Protein AF-A0A2D6L5I8-F1 (afdb_monomer_lite)

Secondary structure (DSSP, 8-state):
-HHHHHHHHHHHHHHHHHHTHHHHHHHH---HHHHHH-TTHHHHHHHHHHHHHHHHHHHHHTT-HHHHHHHHHHHHHHT--

pLDDT: mean 85.64, std 5.61, range [60.72, 93.25]

Sequence (81 aa):
MGTVLWGLGIMLFGALMVIKARSMQGIFGKVNWAEANLRGGTTSFYKMLGIVIAVVGILIATSLIQSVVLKLLTPLFKGLG

Radius of gyration: 15.52 Å; chains: 1; bounding box: 31×26×39 Å

Foldseek 3Di:
DVQLVQLVVQLVQLVCQLVCLVVVCVVVPFDVVQQVPPPVGSSVVSNVSSVVSNVCSVCSNVVNNVVVVCVVCVVVVVVVD

Structure (mmCIF, N/CA/C/O backbone):
data_AF-A0A2D6L5I8-F1
#
_entry.id   AF-A0A2D6L5I8-F1
#
loop_
_atom_site.group_PDB
_atom_site.id
_atom_site.type_symbol
_atom_site.label_atom_id
_atom_site.label_alt_id
_atom_site.label_comp_id
_atom_site.label_asym_id
_atom_site.label_entity_id
_atom_site.label_seq_id
_atom_site.pdbx_PDB_ins_code
_atom_site.Cartn_x
_atom_site.Cartn_y
_atom_site.Cartn_z
_atom_site.occupancy
_atom_site.B_iso_or_equiv
_atom_site.auth_seq_id
_atom_site.auth_comp_id
_atom_site.auth_asym_id
_atom_site.auth_atom_id
_atom_site.pdbx_PDB_model_num
ATOM 1 N N . MET A 1 1 ? -16.934 7.124 14.319 1.00 60.72 1 MET A N 1
ATOM 2 C CA . MET A 1 1 ? -17.216 7.589 12.938 1.00 60.72 1 MET A CA 1
ATOM 3 C C . MET A 1 1 ? -15.947 7.946 12.158 1.00 60.72 1 MET A C 1
ATOM 5 O O . MET A 1 1 ? -15.822 7.473 11.038 1.00 60.72 1 MET A O 1
ATOM 9 N N . GLY A 1 2 ? -14.977 8.682 12.727 1.00 76.75 2 GLY A N 1
ATOM 10 C CA . GLY A 1 2 ? -13.748 9.075 12.007 1.00 76.75 2 GLY A CA 1
ATOM 11 C C . GLY A 1 2 ? -12.921 7.918 11.421 1.00 76.75 2 GLY A C 1
ATOM 12 O O . GLY A 1 2 ? -12.507 7.989 10.270 1.00 76.75 2 GLY A O 1
ATOM 13 N N . THR A 1 3 ? -12.745 6.817 12.157 1.00 78.00 3 THR A N 1
ATOM 14 C CA . THR A 1 3 ? -11.936 5.658 11.722 1.00 78.00 3 THR A CA 1
ATOM 15 C C . THR A 1 3 ? -12.475 4.977 10.461 1.00 78.00 3 THR A C 1
ATOM 17 O O . THR A 1 3 ? -11.701 4.529 9.620 1.00 78.00 3 THR A O 1
ATOM 20 N N . VAL A 1 4 ? -13.801 4.947 10.295 1.00 84.06 4 VAL A N 1
ATOM 21 C CA . VAL A 1 4 ? -14.458 4.327 9.134 1.00 84.06 4 VAL A CA 1
ATOM 22 C C . VAL A 1 4 ? -14.209 5.149 7.870 1.00 84.06 4 VAL A C 1
ATOM 24 O O . VAL A 1 4 ? -13.875 4.589 6.831 1.00 84.06 4 VAL A O 1
ATOM 27 N N . LEU A 1 5 ? -14.300 6.479 7.968 1.00 87.69 5 LEU A N 1
ATOM 28 C CA . LEU A 1 5 ? -14.023 7.387 6.850 1.00 87.69 5 LEU A CA 1
ATOM 29 C C . LEU A 1 5 ? -12.556 7.310 6.410 1.00 87.69 5 LEU A C 1
ATOM 31 O O . LEU A 1 5 ? -12.275 7.258 5.214 1.00 87.69 5 LEU A O 1
ATOM 35 N N . TRP A 1 6 ? -11.628 7.221 7.366 1.00 86.44 6 TRP A N 1
ATOM 36 C CA . TRP A 1 6 ? -10.209 7.003 7.076 1.00 86.44 6 TRP A CA 1
ATOM 37 C C . TRP A 1 6 ? -9.952 5.652 6.403 1.00 86.44 6 TRP A C 1
ATOM 39 O O . TRP A 1 6 ? -9.238 5.594 5.402 1.00 86.44 6 TRP A O 1
ATOM 49 N N . GLY A 1 7 ? -10.571 4.577 6.898 1.00 86.31 7 GLY A N 1
ATOM 50 C CA . GLY A 1 7 ? -10.463 3.251 6.288 1.00 86.31 7 GLY A CA 1
ATOM 51 C C . GLY A 1 7 ? -10.998 3.212 4.855 1.00 86.31 7 GLY A C 1
ATOM 52 O O . GLY A 1 7 ? -10.333 2.685 3.963 1.00 86.31 7 GLY A O 1
ATOM 53 N N . LEU A 1 8 ? -12.146 3.847 4.603 1.00 88.75 8 LEU A N 1
ATOM 54 C CA . LEU A 1 8 ? -12.718 3.979 3.259 1.00 88.75 8 LEU A CA 1
ATOM 55 C C . LEU A 1 8 ? -11.817 4.793 2.320 1.00 88.75 8 LEU A C 1
ATOM 57 O O . LEU A 1 8 ? -11.641 4.410 1.164 1.00 88.75 8 LEU A O 1
ATOM 61 N N . GLY A 1 9 ? -11.199 5.870 2.812 1.00 91.94 9 GLY A N 1
ATOM 62 C CA . GLY A 1 9 ? -10.229 6.650 2.041 1.00 91.94 9 GLY A CA 1
ATOM 63 C C . GLY A 1 9 ? -9.009 5.823 1.627 1.00 91.94 9 GLY A C 1
ATOM 64 O O . GLY A 1 9 ? -8.619 5.831 0.460 1.00 91.94 9 GLY A O 1
ATOM 65 N N . ILE A 1 10 ? -8.449 5.044 2.557 1.00 90.31 10 ILE A N 1
ATOM 66 C CA . ILE A 1 10 ? -7.310 4.149 2.292 1.00 90.31 10 ILE A CA 1
ATOM 67 C C . ILE A 1 10 ? -7.708 3.031 1.321 1.00 90.31 10 ILE A C 1
ATOM 69 O O . ILE A 1 10 ? -6.953 2.716 0.402 1.00 90.31 10 ILE A O 1
ATOM 73 N N . MET A 1 11 ? -8.906 2.462 1.482 1.00 92.06 11 MET A N 1
ATOM 74 C CA . MET A 1 11 ? -9.435 1.440 0.578 1.00 92.06 11 MET A CA 1
ATOM 75 C C . MET A 1 11 ? -9.555 1.974 -0.853 1.00 92.06 11 MET A C 1
ATOM 77 O O . MET A 1 11 ? -9.069 1.338 -1.789 1.00 92.06 11 MET A O 1
ATOM 81 N N . LEU A 1 12 ? -10.169 3.150 -1.024 1.00 93.25 12 LEU A N 1
ATOM 82 C CA . LEU A 1 12 ? -10.308 3.808 -2.324 1.00 93.25 12 LEU A CA 1
ATOM 83 C C . LEU A 1 12 ? -8.944 4.126 -2.935 1.00 93.25 12 LEU A C 1
ATOM 85 O O . LEU A 1 12 ? -8.733 3.875 -4.120 1.00 93.25 12 LEU A O 1
ATOM 89 N N . PHE A 1 13 ? -7.999 4.616 -2.134 1.00 93.19 13 PHE A N 1
ATOM 90 C CA . PHE A 1 13 ? -6.636 4.867 -2.592 1.00 93.19 13 PHE A CA 1
ATOM 91 C C . PHE A 1 13 ? -5.943 3.583 -3.072 1.00 93.19 13 PHE A C 1
ATOM 93 O O . PHE A 1 13 ? -5.385 3.559 -4.171 1.00 93.19 13 PHE A O 1
ATOM 100 N N . GLY A 1 14 ? -6.037 2.493 -2.304 1.00 88.88 14 GLY A N 1
ATOM 101 C CA . GLY A 1 14 ? -5.512 1.183 -2.692 1.00 88.88 14 GLY A CA 1
ATOM 102 C C . GLY A 1 14 ? -6.133 0.675 -3.994 1.00 88.88 14 GLY A C 1
ATOM 103 O O . GLY A 1 14 ? -5.413 0.289 -4.914 1.00 88.88 14 GLY A O 1
ATOM 104 N N . ALA A 1 15 ? -7.458 0.773 -4.131 1.00 89.94 15 ALA A N 1
ATOM 105 C CA . ALA A 1 15 ? -8.167 0.405 -5.356 1.00 89.94 15 ALA A CA 1
ATOM 106 C C . ALA A 1 15 ? -7.718 1.249 -6.564 1.00 89.94 15 ALA A C 1
ATOM 108 O O . ALA A 1 15 ? -7.485 0.712 -7.651 1.00 89.94 15 ALA A O 1
ATOM 109 N N . LEU A 1 16 ? -7.515 2.556 -6.374 1.00 90.31 16 LEU A N 1
ATOM 110 C CA . LEU A 1 16 ? -6.980 3.438 -7.409 1.00 90.31 16 LEU A CA 1
ATOM 111 C C . LEU A 1 16 ? -5.545 3.069 -7.800 1.00 90.31 16 LEU A C 1
ATOM 113 O O . LEU A 1 16 ? -5.240 3.122 -8.992 1.00 90.31 16 LEU A O 1
ATOM 117 N N . MET A 1 17 ? -4.688 2.635 -6.864 1.00 88.81 17 MET A N 1
ATOM 118 C CA . MET A 1 17 ? -3.357 2.114 -7.213 1.00 88.81 17 MET A CA 1
ATOM 119 C C .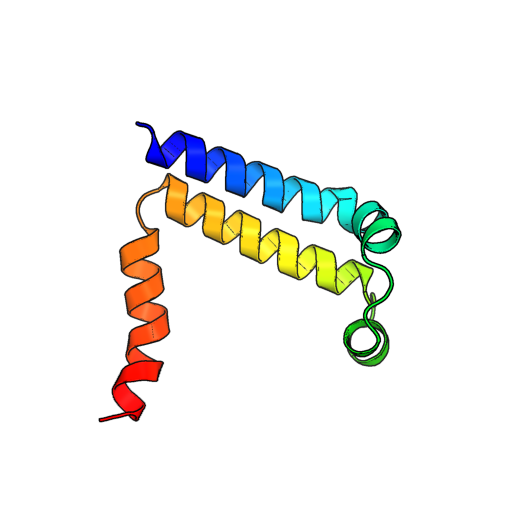 MET A 1 17 ? -3.446 0.885 -8.122 1.00 88.81 17 MET A C 1
ATOM 121 O O . MET A 1 17 ? -2.652 0.759 -9.052 1.00 88.81 17 MET A O 1
ATOM 125 N N . VAL A 1 18 ? -4.416 -0.007 -7.897 1.00 89.75 18 VAL A N 1
ATOM 126 C CA . VAL A 1 18 ? -4.606 -1.205 -8.733 1.00 89.75 18 VAL A CA 1
ATOM 127 C C . VAL A 1 18 ? -5.061 -0.824 -10.142 1.00 89.75 18 VAL A C 1
ATOM 129 O O . VAL A 1 18 ? -4.491 -1.300 -11.130 1.00 89.75 18 VAL A O 1
ATOM 132 N N . ILE A 1 19 ? -6.060 0.057 -10.244 1.00 89.56 19 ILE A N 1
ATOM 133 C CA . ILE A 1 19 ? -6.617 0.511 -11.527 1.00 89.56 19 ILE A CA 1
ATOM 134 C C . ILE A 1 19 ? -5.561 1.296 -12.315 1.00 89.56 19 ILE A C 1
ATOM 136 O O . ILE A 1 19 ? -5.357 1.057 -13.508 1.00 89.56 19 ILE A O 1
ATOM 140 N N . LYS A 1 20 ? -4.842 2.200 -11.641 1.00 88.00 20 LYS A N 1
ATOM 141 C CA . LYS A 1 20 ? -3.818 3.069 -12.235 1.00 88.00 20 LYS A CA 1
ATOM 142 C C . LYS A 1 20 ? -2.391 2.545 -12.066 1.00 88.00 20 LYS A C 1
ATOM 144 O O . LYS A 1 20 ? -1.444 3.319 -12.162 1.00 88.00 20 LYS A O 1
ATOM 149 N N . ALA A 1 21 ? -2.196 1.235 -11.930 1.00 85.44 21 ALA A N 1
ATOM 150 C CA . ALA A 1 21 ? -0.863 0.655 -11.737 1.00 85.44 21 ALA A CA 1
ATOM 151 C C . ALA A 1 21 ? 0.143 1.020 -12.851 1.00 85.44 21 ALA A C 1
ATOM 153 O O . ALA A 1 21 ? 1.331 1.189 -12.585 1.00 85.44 21 ALA A O 1
ATOM 154 N N . ARG A 1 22 ? -0.324 1.201 -14.097 1.00 79.44 22 ARG A N 1
ATOM 155 C CA . ARG A 1 22 ? 0.514 1.703 -15.205 1.00 79.44 22 ARG A CA 1
ATOM 156 C C . ARG A 1 22 ? 0.954 3.154 -15.006 1.00 79.44 22 ARG A C 1
ATOM 158 O O . ARG A 1 22 ? 2.100 3.478 -15.289 1.00 79.44 22 ARG A O 1
ATOM 165 N N . SER A 1 23 ? 0.071 4.014 -14.498 1.00 82.31 23 SER A N 1
ATOM 166 C CA . SER A 1 23 ? 0.428 5.393 -14.151 1.00 82.31 23 SER A CA 1
ATOM 167 C C . SER A 1 23 ? 1.413 5.427 -12.983 1.00 82.31 23 SER A C 1
ATOM 169 O O . SER A 1 23 ? 2.363 6.198 -13.025 1.00 82.31 23 SER A O 1
ATOM 171 N N . MET A 1 24 ? 1.251 4.546 -11.989 1.00 80.38 24 MET A N 1
ATOM 172 C CA . MET A 1 24 ? 2.211 4.407 -10.886 1.00 80.38 24 MET A CA 1
ATOM 173 C C . MET A 1 24 ? 3.597 4.005 -11.379 1.00 80.38 24 MET A C 1
ATOM 175 O O . MET A 1 24 ? 4.580 4.571 -10.921 1.00 80.38 24 MET A O 1
ATOM 179 N N . GLN A 1 25 ? 3.691 3.101 -12.352 1.00 82.69 25 GLN A N 1
ATOM 180 C CA . GLN A 1 25 ? 4.973 2.751 -12.965 1.00 82.69 25 GLN A CA 1
ATOM 181 C C . GLN A 1 25 ? 5.635 3.937 -13.682 1.00 82.69 25 GLN A C 1
ATOM 183 O O . GLN A 1 25 ? 6.857 4.038 -13.684 1.00 82.69 25 GLN A O 1
ATOM 188 N N . GLY A 1 26 ? 4.852 4.852 -14.260 1.00 81.69 26 GLY A N 1
ATOM 189 C CA . GLY A 1 26 ? 5.379 6.088 -14.846 1.00 81.69 26 GLY A CA 1
ATOM 190 C C . GLY A 1 26 ? 5.914 7.087 -13.812 1.00 81.69 26 GLY A C 1
ATOM 191 O O . GLY A 1 26 ? 6.812 7.855 -14.131 1.00 81.69 26 GLY A O 1
ATOM 192 N N . ILE A 1 27 ? 5.389 7.060 -12.582 1.00 84.31 27 ILE A N 1
ATOM 193 C CA . ILE A 1 27 ? 5.778 7.976 -11.494 1.00 84.31 27 ILE A CA 1
ATOM 194 C C . ILE A 1 27 ? 6.939 7.404 -10.670 1.00 84.31 27 ILE A C 1
ATOM 196 O O . ILE A 1 27 ? 7.893 8.110 -10.366 1.00 84.31 27 ILE A O 1
ATOM 200 N N . PHE A 1 28 ? 6.857 6.125 -10.302 1.00 83.81 28 PHE A N 1
ATOM 201 C CA . PHE A 1 28 ? 7.813 5.459 -9.412 1.00 83.81 28 PHE A CA 1
ATOM 202 C C . PHE A 1 28 ? 8.902 4.676 -10.159 1.00 83.81 28 PHE A C 1
ATOM 204 O O . PHE A 1 28 ? 9.880 4.252 -9.549 1.00 83.81 28 PHE A O 1
ATOM 211 N N . GLY A 1 29 ? 8.756 4.494 -11.473 1.00 83.62 29 GLY A N 1
ATOM 212 C CA . GLY A 1 29 ? 9.712 3.769 -12.301 1.00 83.62 29 GLY A CA 1
ATOM 213 C C . GLY A 1 29 ? 9.513 2.252 -12.291 1.00 83.62 29 GLY A C 1
ATOM 214 O O . GLY A 1 29 ? 8.479 1.725 -11.875 1.00 83.62 29 GLY A O 1
ATOM 215 N N . LYS A 1 30 ? 10.512 1.54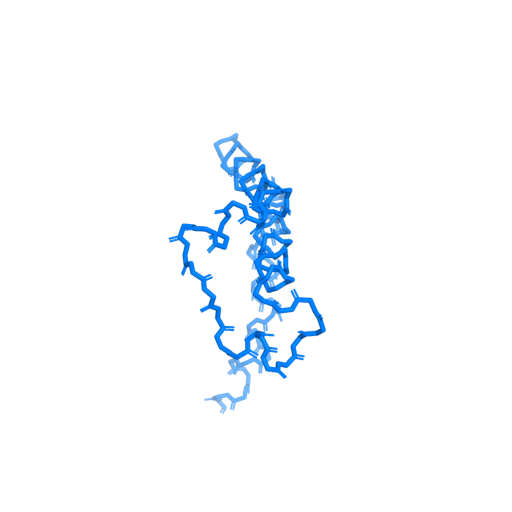0 -12.823 1.00 85.69 30 LYS A N 1
ATOM 216 C CA . LYS A 1 30 ? 10.543 0.073 -12.874 1.00 85.69 30 LYS A CA 1
ATOM 217 C C . LYS A 1 30 ? 11.278 -0.493 -11.661 1.00 85.69 30 LYS A C 1
ATOM 219 O O . LYS A 1 30 ? 12.341 -0.006 -11.292 1.00 85.69 30 LYS A O 1
ATOM 224 N N . VAL A 1 31 ? 10.739 -1.557 -11.081 1.00 86.25 31 VAL A N 1
ATOM 225 C CA . VAL A 1 31 ? 11.364 -2.316 -9.998 1.00 86.25 31 VAL A CA 1
ATOM 226 C C . VAL A 1 31 ? 12.065 -3.524 -10.615 1.00 86.25 31 VAL A C 1
ATOM 228 O O . VAL A 1 31 ? 11.408 -4.472 -11.037 1.00 86.25 31 VAL A O 1
ATOM 231 N N . ASN A 1 32 ? 13.402 -3.520 -10.642 1.00 84.69 32 ASN A N 1
ATOM 232 C CA . ASN A 1 32 ? 14.202 -4.581 -11.278 1.00 84.69 32 ASN A CA 1
ATOM 233 C C . ASN A 1 32 ? 13.892 -5.982 -10.730 1.00 84.69 32 ASN A C 1
ATOM 235 O O . ASN A 1 32 ? 13.812 -6.942 -11.490 1.00 84.69 32 ASN A O 1
ATOM 239 N N . TRP A 1 33 ? 13.648 -6.098 -9.421 1.00 86.06 33 TRP A N 1
ATOM 240 C CA . TRP A 1 33 ? 13.235 -7.363 -8.813 1.00 86.06 33 TRP A CA 1
ATOM 241 C C . TRP A 1 33 ? 11.894 -7.860 -9.368 1.00 86.06 33 TRP A C 1
ATOM 243 O O . TRP A 1 33 ? 11.743 -9.048 -9.646 1.00 86.06 33 TRP A O 1
ATOM 253 N N . ALA A 1 34 ? 10.936 -6.954 -9.572 1.00 86.00 34 ALA A N 1
ATOM 254 C CA . ALA A 1 34 ? 9.628 -7.293 -10.112 1.00 86.00 34 ALA A CA 1
ATOM 255 C C . ALA A 1 34 ? 9.719 -7.677 -11.592 1.00 86.00 34 ALA A C 1
ATOM 257 O O . ALA A 1 34 ? 9.101 -8.654 -11.994 1.00 86.00 34 ALA A O 1
ATOM 258 N N . GLU A 1 35 ? 10.513 -6.957 -12.388 1.00 85.62 35 GLU A N 1
ATOM 259 C CA . GLU A 1 35 ? 10.781 -7.317 -13.789 1.00 85.62 35 GLU A CA 1
ATOM 260 C C . GLU A 1 35 ? 11.433 -8.704 -13.915 1.00 85.62 35 GLU A C 1
ATOM 262 O O . GLU A 1 35 ? 11.098 -9.453 -14.826 1.00 85.62 35 GLU A O 1
ATOM 267 N N . ALA A 1 36 ? 12.322 -9.072 -12.986 1.00 87.81 36 ALA A N 1
ATOM 268 C CA . ALA A 1 36 ? 13.029 -10.352 -13.021 1.00 87.81 36 ALA A CA 1
ATOM 269 C C . ALA A 1 36 ? 12.202 -11.545 -12.504 1.00 87.81 36 ALA A C 1
ATOM 271 O O . ALA A 1 36 ? 12.412 -12.668 -12.954 1.00 87.81 36 ALA A O 1
ATOM 272 N N . ASN A 1 37 ? 11.280 -11.328 -11.558 1.00 90.25 37 ASN A N 1
ATOM 273 C CA . ASN A 1 37 ? 10.594 -12.419 -10.846 1.00 90.25 37 ASN A CA 1
ATOM 274 C C . ASN A 1 37 ? 9.091 -12.519 -11.141 1.00 90.25 37 ASN A C 1
ATOM 276 O O . ASN A 1 37 ? 8.475 -13.542 -10.843 1.00 90.25 37 ASN A O 1
ATOM 280 N N . LEU A 1 38 ? 8.473 -11.484 -11.715 1.00 88.81 38 LEU A N 1
ATOM 281 C CA . LEU A 1 38 ? 7.039 -11.468 -11.999 1.00 88.81 38 LEU A CA 1
ATOM 282 C C . LEU A 1 38 ? 6.801 -11.428 -13.506 1.00 88.81 38 LEU A C 1
ATOM 284 O O . LEU A 1 38 ? 7.269 -10.533 -14.201 1.00 88.81 38 LEU A O 1
ATOM 288 N N . ARG A 1 39 ? 5.968 -12.347 -14.011 1.00 79.62 39 ARG A N 1
ATOM 289 C CA . ARG A 1 39 ? 5.589 -12.405 -15.438 1.00 79.62 39 ARG A CA 1
ATOM 290 C C . ARG A 1 39 ? 4.988 -11.104 -15.980 1.00 79.62 39 ARG A C 1
ATOM 292 O O . ARG A 1 39 ? 5.077 -10.850 -17.173 1.00 79.62 39 ARG A O 1
ATOM 299 N N . GLY A 1 40 ? 4.364 -10.295 -15.126 1.00 78.69 40 GLY A N 1
ATOM 300 C CA . GLY A 1 40 ? 3.844 -8.975 -15.493 1.00 78.69 40 GLY A CA 1
ATOM 301 C C . GLY A 1 40 ? 4.635 -7.812 -14.889 1.00 78.69 40 GLY A C 1
ATOM 302 O O . GLY A 1 40 ? 4.063 -6.734 -14.700 1.00 78.69 40 GLY A O 1
ATOM 303 N N . GLY A 1 41 ? 5.899 -8.058 -14.538 1.00 86.75 41 GLY A N 1
ATOM 304 C CA . GLY A 1 41 ? 6.896 -7.078 -14.132 1.00 86.75 41 GLY A CA 1
ATOM 305 C C . GLY A 1 41 ? 6.461 -6.138 -13.015 1.00 86.75 41 GLY A C 1
ATOM 306 O O . GLY A 1 41 ? 5.669 -6.466 -12.123 1.00 86.75 41 GLY A O 1
ATOM 307 N N . THR A 1 42 ? 6.955 -4.910 -13.105 1.00 85.25 42 THR A N 1
ATOM 308 C CA . THR A 1 42 ? 6.677 -3.844 -12.143 1.00 85.25 42 THR A CA 1
ATOM 309 C C . THR A 1 42 ? 5.189 -3.495 -12.065 1.00 85.25 42 THR A C 1
ATOM 311 O O . THR A 1 42 ? 4.670 -3.191 -10.990 1.00 85.25 42 THR A O 1
ATOM 314 N N . THR A 1 43 ? 4.458 -3.574 -13.180 1.00 85.25 43 THR A N 1
ATOM 315 C CA . THR A 1 43 ? 3.021 -3.269 -13.192 1.00 85.25 43 THR A CA 1
ATOM 316 C C . THR A 1 43 ? 2.240 -4.233 -12.298 1.00 85.25 43 THR A C 1
ATOM 318 O O . THR A 1 43 ? 1.309 -3.822 -11.606 1.00 85.25 43 THR A O 1
ATOM 321 N N . SER A 1 44 ? 2.613 -5.515 -12.294 1.00 85.88 44 SER A N 1
ATOM 322 C CA . SER A 1 44 ? 1.967 -6.525 -11.444 1.00 85.88 44 SER A CA 1
ATOM 323 C C . SER A 1 44 ? 2.325 -6.344 -9.976 1.00 85.88 44 SER A C 1
ATOM 325 O O . SER A 1 44 ? 1.460 -6.500 -9.117 1.00 85.88 44 SER A O 1
ATOM 327 N N . PHE A 1 45 ? 3.557 -5.921 -9.693 1.00 88.56 45 PHE A N 1
ATOM 328 C CA . PHE A 1 45 ? 3.980 -5.573 -8.341 1.00 88.56 45 PHE A CA 1
ATOM 329 C C . PHE A 1 45 ? 3.157 -4.416 -7.758 1.00 88.56 45 PHE A C 1
ATOM 331 O O . PHE A 1 45 ? 2.606 -4.547 -6.665 1.00 88.56 45 PHE A O 1
ATOM 338 N N . TYR A 1 46 ? 2.968 -3.323 -8.509 1.00 88.56 46 TYR A N 1
ATOM 339 C CA . TYR A 1 46 ? 2.134 -2.206 -8.046 1.00 88.56 46 TYR A CA 1
ATOM 340 C C . TYR A 1 46 ? 0.666 -2.590 -7.854 1.00 88.56 46 TYR A C 1
ATOM 342 O O . TYR A 1 46 ? 0.025 -2.095 -6.929 1.00 88.56 46 TYR A O 1
ATOM 350 N N . LYS A 1 47 ? 0.133 -3.507 -8.672 1.00 87.62 47 LYS A N 1
ATOM 351 C CA . LYS A 1 47 ? -1.212 -4.057 -8.447 1.00 87.62 47 LYS A CA 1
ATOM 352 C C . LYS A 1 47 ? -1.283 -4.870 -7.159 1.00 87.62 47 LYS A C 1
ATOM 354 O O . LYS A 1 47 ? -2.220 -4.677 -6.395 1.00 87.62 47 LYS A O 1
ATOM 359 N N . MET A 1 48 ? -0.308 -5.741 -6.892 1.00 90.44 48 MET A N 1
ATOM 360 C CA . MET A 1 48 ? -0.275 -6.516 -5.645 1.00 90.44 48 MET A CA 1
ATOM 361 C C . MET A 1 48 ? -0.179 -5.602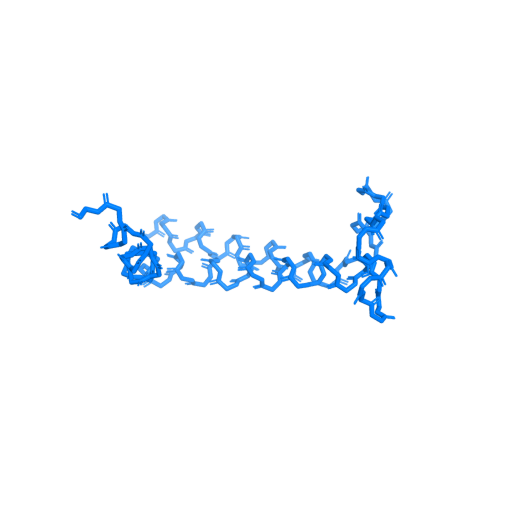 -4.422 1.00 90.44 48 MET A C 1
ATOM 363 O O . MET A 1 48 ? -0.946 -5.779 -3.479 1.00 90.44 48 MET A O 1
ATOM 367 N N . LEU A 1 49 ? 0.674 -4.576 -4.465 1.00 90.19 49 LEU A N 1
ATOM 368 C CA . LEU A 1 49 ? 0.743 -3.568 -3.404 1.00 90.19 49 LEU A CA 1
ATOM 369 C C . LEU A 1 49 ? -0.587 -2.828 -3.222 1.00 90.19 49 LEU A C 1
ATOM 371 O O . LEU A 1 49 ? -1.061 -2.693 -2.097 1.00 90.19 49 LEU A O 1
ATOM 375 N N . GLY A 1 50 ? -1.221 -2.401 -4.315 1.00 89.38 50 GLY A N 1
ATOM 376 C CA . GLY A 1 50 ? -2.527 -1.744 -4.266 1.00 89.38 50 GLY A CA 1
ATOM 377 C C . GLY A 1 50 ? -3.616 -2.624 -3.644 1.00 89.38 50 GLY A C 1
ATOM 378 O O . GLY A 1 50 ? -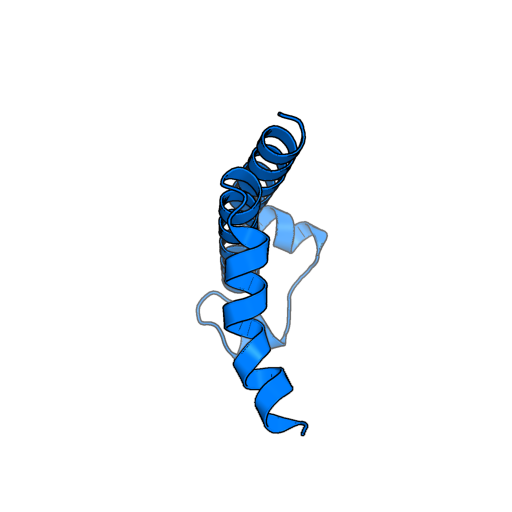4.406 -2.135 -2.840 1.00 89.38 50 GLY A O 1
ATOM 379 N N . ILE A 1 51 ? -3.623 -3.927 -3.946 1.00 92.56 51 ILE A N 1
ATOM 380 C CA . ILE A 1 51 ? -4.550 -4.895 -3.339 1.00 92.56 51 ILE A CA 1
ATOM 381 C C . ILE A 1 51 ? -4.303 -4.997 -1.832 1.00 92.56 51 ILE A C 1
ATOM 383 O O . ILE A 1 51 ? -5.257 -4.934 -1.060 1.00 92.56 51 ILE A O 1
ATOM 387 N N . VAL A 1 52 ? -3.044 -5.104 -1.396 1.00 92.19 52 VAL A N 1
ATOM 388 C CA . VAL A 1 52 ? -2.703 -5.152 0.036 1.00 92.19 52 VAL A CA 1
ATOM 389 C C . VAL A 1 52 ? -3.183 -3.886 0.746 1.00 92.19 52 VAL A C 1
ATOM 391 O O . VAL A 1 52 ? -3.836 -3.978 1.783 1.00 92.19 52 VAL A O 1
ATOM 394 N N . ILE A 1 53 ? -2.938 -2.710 0.166 1.00 91.75 53 ILE A N 1
ATOM 395 C CA . ILE A 1 53 ? -3.389 -1.427 0.724 1.00 91.75 53 ILE A CA 1
ATOM 396 C C . ILE A 1 53 ? -4.920 -1.365 0.788 1.00 91.75 53 ILE A C 1
ATOM 398 O O . ILE A 1 53 ? -5.472 -0.932 1.798 1.00 91.75 53 ILE A O 1
ATOM 402 N N . ALA A 1 54 ? -5.617 -1.840 -0.249 1.00 92.06 54 ALA A N 1
ATOM 403 C CA . ALA A 1 54 ? -7.076 -1.879 -0.264 1.00 92.06 54 ALA A CA 1
ATOM 404 C C . ALA A 1 54 ? -7.631 -2.786 0.845 1.00 92.06 54 ALA A C 1
ATOM 406 O O . ALA A 1 54 ? -8.552 -2.391 1.561 1.00 92.06 54 ALA A O 1
ATOM 407 N N . VAL A 1 55 ? -7.033 -3.966 1.038 1.00 90.56 55 VAL A N 1
ATOM 408 C CA . VAL A 1 55 ? -7.391 -4.900 2.116 1.00 90.56 55 VAL A CA 1
ATOM 409 C C . VAL A 1 55 ? -7.134 -4.278 3.489 1.00 90.56 55 VAL A C 1
ATOM 411 O O . VAL A 1 55 ? -8.000 -4.345 4.358 1.00 90.56 55 VAL A O 1
ATOM 414 N N . VAL A 1 56 ? -5.994 -3.612 3.687 1.00 89.25 56 VAL A N 1
ATOM 415 C CA . VAL A 1 56 ? -5.700 -2.888 4.935 1.00 89.25 56 VAL A CA 1
ATOM 416 C C . VAL A 1 56 ? -6.727 -1.778 5.183 1.00 89.25 56 VAL A C 1
ATOM 418 O O . VAL A 1 56 ? -7.214 -1.642 6.304 1.00 89.25 56 VAL A O 1
ATOM 421 N N . GLY A 1 57 ? -7.122 -1.037 4.146 1.00 87.31 57 GLY A N 1
ATOM 422 C CA . GLY A 1 57 ? -8.183 -0.031 4.231 1.00 87.31 57 GLY A CA 1
ATOM 423 C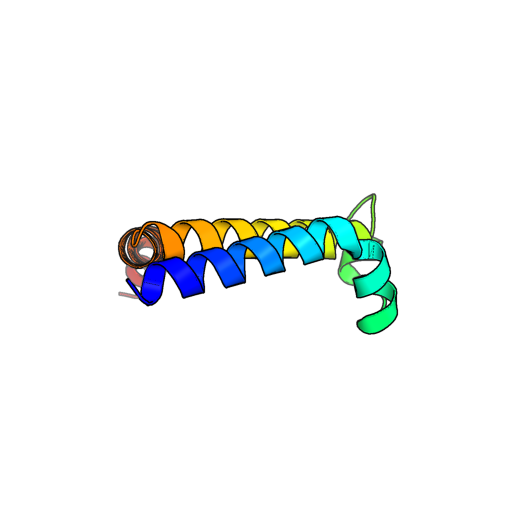 C . GLY A 1 57 ? -9.519 -0.615 4.697 1.00 87.31 57 GLY A C 1
ATOM 424 O O . GLY A 1 57 ? -10.146 -0.059 5.600 1.00 87.31 57 GLY A O 1
ATOM 425 N N . ILE A 1 58 ? -9.910 -1.779 4.165 1.00 88.81 58 ILE A N 1
ATOM 426 C CA . ILE A 1 58 ? -11.111 -2.510 4.607 1.00 88.81 58 ILE A CA 1
ATOM 427 C C . ILE A 1 58 ? -10.999 -2.882 6.089 1.00 88.81 58 ILE A C 1
ATOM 429 O O . ILE A 1 58 ? -11.926 -2.627 6.852 1.00 88.81 58 ILE A O 1
ATOM 433 N N . LEU A 1 59 ? -9.857 -3.423 6.522 1.00 88.31 59 LEU A N 1
ATOM 434 C CA . LEU A 1 59 ? -9.641 -3.821 7.918 1.00 88.31 59 LEU A CA 1
ATOM 435 C C . LEU A 1 59 ? -9.701 -2.641 8.896 1.00 88.31 59 LEU A C 1
ATOM 437 O O . LEU A 1 59 ? -10.178 -2.795 10.025 1.00 88.31 59 LEU A O 1
ATOM 441 N N . ILE A 1 60 ? -9.220 -1.467 8.480 1.00 87.75 60 ILE A N 1
ATOM 442 C CA . ILE A 1 60 ? -9.333 -0.226 9.255 1.00 87.75 60 ILE A CA 1
ATOM 443 C C . ILE A 1 60 ? -10.796 0.227 9.296 1.00 87.75 60 ILE A C 1
ATOM 445 O O . ILE A 1 60 ? -11.300 0.560 10.369 1.00 87.75 60 ILE A O 1
ATOM 449 N N . ALA A 1 61 ? -11.497 0.186 8.158 1.00 85.44 61 ALA A N 1
ATOM 450 C CA . ALA A 1 61 ? -12.898 0.587 8.067 1.00 85.44 61 ALA A CA 1
ATOM 451 C C . ALA A 1 61 ? -13.809 -0.280 8.951 1.00 85.44 61 ALA A C 1
ATOM 453 O O . ALA A 1 61 ? -14.720 0.239 9.593 1.00 85.44 61 ALA A O 1
ATOM 454 N N . THR A 1 62 ? -13.534 -1.583 9.049 1.00 87.56 62 THR A N 1
ATOM 455 C CA . THR A 1 62 ? -14.287 -2.518 9.899 1.00 87.56 62 THR A CA 1
ATOM 456 C C . THR A 1 62 ? -13.812 -2.539 11.354 1.00 87.56 62 THR A C 1
ATOM 458 O O . THR A 1 62 ? -14.319 -3.332 12.143 1.00 87.56 62 THR A O 1
ATOM 461 N N . SER A 1 63 ? -12.839 -1.702 11.737 1.00 84.50 63 SER A N 1
ATOM 462 C CA . SER A 1 63 ? -12.188 -1.715 13.063 1.00 84.50 63 SER A CA 1
ATOM 463 C C . SER A 1 63 ? -11.573 -3.072 13.453 1.00 84.50 63 SER A C 1
ATOM 465 O O . SER A 1 63 ? -11.294 -3.322 14.623 1.00 84.50 63 SER A O 1
ATOM 467 N N . LEU A 1 64 ? -11.322 -3.952 12.476 1.00 84.00 64 LEU A N 1
ATOM 468 C CA . LEU A 1 64 ? -10.733 -5.280 12.692 1.00 84.00 64 LEU A CA 1
ATOM 469 C C . LEU A 1 64 ? -9.201 -5.261 12.642 1.00 84.00 64 LEU A C 1
ATOM 471 O O . LEU A 1 64 ? -8.566 -6.256 12.999 1.00 84.00 64 LEU A O 1
ATOM 475 N N . ILE A 1 65 ? -8.605 -4.139 12.225 1.00 83.44 65 ILE A N 1
ATOM 476 C CA . ILE A 1 65 ? -7.160 -4.005 12.015 1.00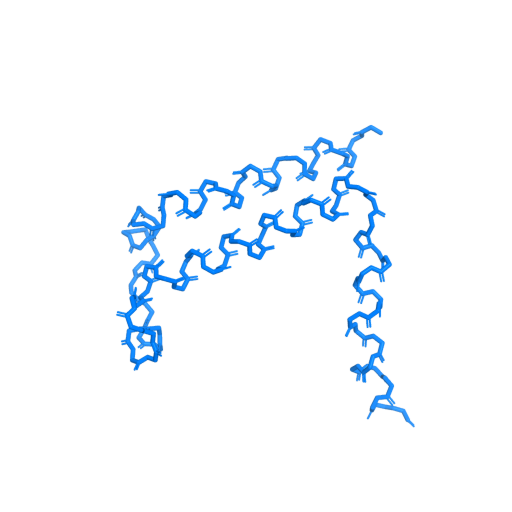 83.44 65 ILE A CA 1
ATOM 477 C C . ILE A 1 65 ? -6.340 -4.442 13.235 1.00 83.44 65 ILE A C 1
ATOM 479 O O . ILE A 1 65 ? -5.374 -5.180 13.076 1.00 83.44 65 ILE A O 1
ATOM 483 N N . GLN A 1 66 ? -6.760 -4.092 14.455 1.00 81.69 66 GLN A N 1
ATOM 484 C CA . GLN A 1 66 ? -6.031 -4.449 15.675 1.00 81.69 66 GLN A CA 1
ATOM 485 C C . GLN A 1 66 ? -5.993 -5.968 15.896 1.00 81.69 66 GLN A C 1
ATOM 487 O O . GLN A 1 66 ? -4.937 -6.524 16.186 1.00 81.69 66 GLN A O 1
ATOM 492 N N . SER A 1 67 ? -7.121 -6.659 15.696 1.00 85.25 67 SER A N 1
ATOM 493 C CA . SER A 1 67 ? -7.195 -8.118 15.845 1.00 85.25 67 SER A CA 1
ATOM 494 C C . SER A 1 67 ? -6.364 -8.837 14.782 1.00 85.25 67 SER A C 1
ATOM 496 O O . SER A 1 67 ? -5.655 -9.795 15.090 1.00 85.25 67 SER A O 1
ATOM 498 N N . VAL A 1 68 ? -6.419 -8.363 13.535 1.00 86.12 68 VAL A N 1
ATOM 499 C CA . VAL A 1 68 ? -5.678 -8.972 12.423 1.00 86.12 68 VAL A CA 1
ATOM 500 C C . VAL A 1 68 ? -4.174 -8.769 12.579 1.00 86.12 68 VAL A C 1
ATOM 502 O O . VAL A 1 68 ? -3.424 -9.735 12.465 1.00 86.12 68 VAL A O 1
ATOM 505 N N . VAL A 1 69 ? -3.729 -7.550 12.897 1.00 85.12 69 VAL A N 1
ATOM 506 C CA . VAL A 1 69 ? -2.305 -7.243 13.106 1.00 85.12 69 VAL A CA 1
ATOM 507 C C . VAL A 1 69 ? -1.739 -8.068 14.257 1.00 85.12 69 VAL A C 1
ATOM 509 O O . VAL A 1 69 ? -0.692 -8.689 14.097 1.00 85.12 69 VAL A O 1
ATOM 512 N N . LEU A 1 70 ? -2.454 -8.156 15.383 1.00 85.69 70 LEU A N 1
ATOM 513 C CA . LEU A 1 70 ? -2.023 -8.993 16.501 1.00 85.69 70 LEU A CA 1
ATOM 514 C C . LEU A 1 70 ? -1.920 -10.461 16.084 1.00 85.69 70 LEU A C 1
ATOM 516 O O . LEU A 1 70 ? -0.890 -11.076 16.334 1.00 85.69 70 LEU A O 1
ATOM 520 N N . LYS A 1 71 ? -2.914 -11.024 15.390 1.00 87.38 71 LYS A N 1
ATOM 521 C CA . LYS A 1 71 ? -2.866 -12.428 14.937 1.00 87.38 71 LYS A CA 1
ATOM 522 C C . LYS A 1 71 ? -1.717 -12.714 13.968 1.00 87.38 71 LYS A C 1
ATOM 524 O O . LYS A 1 71 ? -1.115 -13.779 14.060 1.00 87.38 71 LYS A O 1
ATOM 529 N N . LEU A 1 72 ? -1.407 -11.782 13.068 1.00 85.56 72 LEU A N 1
ATOM 530 C CA . LEU A 1 72 ? -0.316 -11.931 12.100 1.00 85.56 72 LEU A CA 1
ATOM 531 C C . LEU A 1 72 ? 1.067 -11.784 12.744 1.00 85.56 72 LEU A C 1
ATOM 533 O O . LEU A 1 72 ? 1.988 -12.506 12.374 1.00 85.56 72 LEU A O 1
ATOM 537 N N . LEU A 1 73 ? 1.217 -10.875 13.710 1.00 85.81 73 LEU A N 1
ATOM 538 C CA . LEU A 1 73 ? 2.506 -10.600 14.347 1.00 85.81 73 LEU A CA 1
ATOM 539 C C . LEU A 1 73 ? 2.797 -11.490 15.561 1.00 85.81 73 LEU A C 1
ATOM 541 O O . LEU A 1 73 ? 3.961 -11.725 15.872 1.00 85.81 73 LEU A O 1
ATOM 545 N N . THR A 1 74 ? 1.775 -12.032 16.229 1.00 87.06 74 THR A N 1
ATOM 546 C CA . THR A 1 74 ? 1.942 -12.967 17.359 1.00 87.06 74 THR A CA 1
ATOM 547 C C . THR A 1 74 ? 2.909 -14.126 17.059 1.00 87.06 74 THR A C 1
ATOM 549 O O . THR A 1 74 ? 3.797 -14.346 17.879 1.00 87.06 74 THR A O 1
ATOM 552 N N . PRO A 1 75 ? 2.825 -14.865 15.931 1.00 85.81 75 PRO A N 1
ATOM 553 C CA . PRO A 1 75 ? 3.785 -15.938 15.637 1.00 85.81 75 PRO A CA 1
ATOM 554 C C . PRO A 1 75 ? 5.222 -15.434 15.431 1.00 85.81 75 PRO A C 1
ATOM 556 O O . PRO A 1 75 ? 6.163 -16.162 15.729 1.00 85.81 75 PRO A O 1
ATOM 559 N N . LEU A 1 76 ? 5.391 -14.188 14.980 1.00 84.50 76 LEU A N 1
ATOM 560 C CA . LEU A 1 76 ? 6.687 -13.525 14.810 1.00 84.50 76 LEU A CA 1
ATOM 561 C C . LEU A 1 76 ? 7.324 -13.176 16.166 1.00 84.50 76 LEU A C 1
ATOM 563 O O . LEU A 1 76 ? 8.505 -13.434 16.374 1.00 84.50 76 LEU A O 1
ATOM 567 N N . PHE A 1 77 ? 6.537 -12.659 17.113 1.00 83.44 77 PHE A N 1
ATOM 568 C CA . PHE A 1 77 ? 7.011 -12.356 18.470 1.00 83.44 77 PHE A CA 1
ATOM 569 C C . PHE A 1 77 ? 7.164 -13.600 19.352 1.00 83.44 77 PHE A C 1
ATOM 571 O O . PHE A 1 77 ? 8.025 -13.628 20.225 1.00 83.44 77 PHE A O 1
ATOM 578 N N . LYS A 1 78 ? 6.377 -14.653 19.105 1.00 82.00 78 LYS A N 1
ATOM 579 C CA . LYS A 1 78 ? 6.471 -15.928 19.830 1.00 82.00 78 LYS A CA 1
ATOM 580 C C . LYS A 1 78 ? 7.777 -16.685 19.549 1.00 82.00 78 LYS A C 1
ATOM 582 O O . LYS A 1 78 ? 8.163 -17.513 20.356 1.00 82.00 78 LYS A O 1
ATOM 587 N N . GLY A 1 79 ? 8.444 -16.417 18.425 1.00 75.12 79 GLY A N 1
ATOM 588 C CA . GLY A 1 79 ? 9.758 -16.990 18.111 1.00 75.12 79 GLY A CA 1
ATOM 589 C C . GLY A 1 79 ? 10.951 -16.228 18.704 1.00 75.12 79 GLY A C 1
ATOM 590 O O . GLY A 1 79 ? 12.082 -16.651 18.491 1.00 75.12 79 GLY A O 1
ATOM 591 N N . LEU A 1 80 ? 10.719 -15.102 19.392 1.00 74.06 80 LEU A N 1
ATOM 592 C CA . LEU A 1 80 ? 11.759 -14.217 19.937 1.00 74.06 80 LEU A CA 1
ATOM 593 C C . LEU A 1 80 ? 11.889 -14.272 21.474 1.00 74.06 80 LEU A C 1
ATOM 595 O O . LEU A 1 80 ? 12.685 -13.514 22.026 1.00 74.06 80 LEU A O 1
ATOM 599 N N . GLY A 1 81 ? 11.127 -15.130 22.160 1.00 60.81 81 GLY A N 1
ATOM 600 C CA . GLY A 1 81 ? 11.201 -15.357 23.611 1.00 60.81 81 GLY A CA 1
ATOM 601 C C . GLY A 1 81 ? 11.313 -16.837 23.930 1.00 60.81 81 GLY A C 1
ATOM 602 O O . GLY A 1 81 ? 11.928 -17.147 24.970 1.00 60.81 81 GLY A O 1
#